Protein AF-D3VDU5-F1 (afdb_monomer_lite)

Secondary structure (DSSP, 8-state):
-PPEEE-HHHHTT--TT--HHHHHHHHHHHHHHHTT---HHHHHHHTSS---EEPPPSBTTEEEEEEESSSS-EEEEEEETTEEEEEEES---

Structure (mmCIF, N/CA/C/O backbone):
data_AF-D3VDU5-F1
#
_entry.id   AF-D3VDU5-F1
#
loop_
_atom_site.group_PDB
_atom_site.id
_atom_site.type_symbol
_atom_site.label_atom_id
_atom_site.label_alt_id
_atom_site.label_comp_id
_atom_site.label_asym_id
_atom_site.label_entity_id
_atom_site.label_seq_id
_atom_site.pdbx_PDB_ins_code
_atom_site.Cartn_x
_atom_site.Cartn_y
_atom_site.Cartn_z
_atom_site.occupancy
_atom_site.B_iso_or_equiv
_atom_site.auth_seq_id
_atom_site.auth_comp_id
_atom_site.auth_asym_id
_atom_site.auth_atom_id
_atom_site.pdbx_PDB_model_num
ATOM 1 N N . MET A 1 1 ? -6.255 -4.024 17.433 1.00 54.62 1 MET A N 1
ATOM 2 C CA . MET A 1 1 ? -7.092 -4.492 16.308 1.00 54.62 1 MET A CA 1
ATOM 3 C C . MET A 1 1 ? -6.169 -4.614 15.112 1.00 54.62 1 MET A C 1
ATOM 5 O O . MET A 1 1 ? -5.351 -3.721 14.944 1.00 54.62 1 MET A O 1
ATOM 9 N N . ALA A 1 2 ? -6.197 -5.734 14.389 1.00 73.62 2 ALA A N 1
ATOM 10 C CA . ALA A 1 2 ? -5.351 -5.921 13.211 1.00 73.62 2 ALA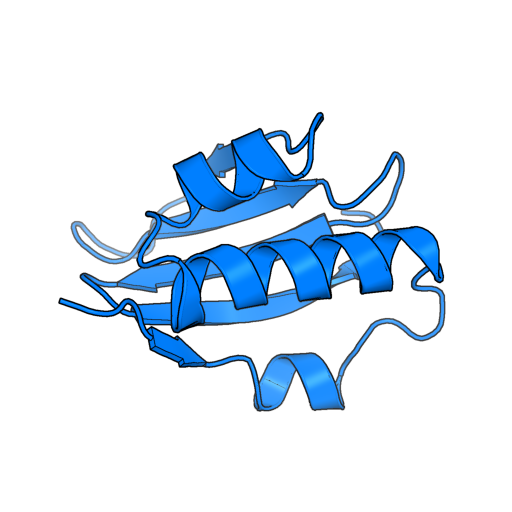 A CA 1
ATOM 11 C C . ALA A 1 2 ? -6.082 -5.368 11.984 1.00 73.62 2 ALA A C 1
ATOM 13 O O . ALA A 1 2 ? -7.276 -5.616 11.827 1.00 73.62 2 ALA A O 1
ATOM 14 N N . TRP A 1 3 ? -5.370 -4.614 11.154 1.00 86.38 3 TRP A N 1
ATOM 15 C CA . TRP A 1 3 ? -5.877 -4.138 9.874 1.00 86.38 3 TRP A CA 1
ATOM 16 C C . TRP A 1 3 ? -5.988 -5.305 8.891 1.00 86.38 3 TRP A C 1
ATOM 18 O O . TRP A 1 3 ? -5.098 -6.157 8.823 1.00 86.38 3 TRP A O 1
ATOM 28 N N . GLU A 1 4 ? -7.061 -5.337 8.105 1.00 91.06 4 GLU A N 1
ATOM 29 C CA . GLU A 1 4 ? -7.233 -6.326 7.043 1.00 91.06 4 GLU A CA 1
ATOM 30 C C . GLU A 1 4 ? -6.749 -5.758 5.706 1.00 91.06 4 GLU A C 1
ATOM 32 O O . GLU A 1 4 ? -6.966 -4.589 5.394 1.00 91.06 4 GLU A O 1
ATOM 37 N N . VAL A 1 5 ? -6.106 -6.595 4.893 1.00 93.88 5 VAL A N 1
ATOM 38 C CA . VAL A 1 5 ? -5.739 -6.249 3.514 1.00 93.88 5 VAL A CA 1
ATOM 39 C C . VAL A 1 5 ? -6.387 -7.263 2.582 1.00 93.88 5 VAL A C 1
ATOM 41 O O . VAL A 1 5 ? -6.007 -8.437 2.606 1.00 93.88 5 VAL A O 1
ATOM 44 N N . ASP A 1 6 ? -7.329 -6.815 1.756 1.00 94.44 6 ASP A N 1
ATOM 45 C CA . ASP A 1 6 ? -7.884 -7.582 0.643 1.00 94.44 6 ASP A CA 1
ATOM 46 C C . ASP A 1 6 ? -7.175 -7.191 -0.657 1.00 94.44 6 ASP A C 1
ATOM 48 O O . ASP A 1 6 ? -7.484 -6.185 -1.299 1.00 94.44 6 ASP A O 1
ATOM 52 N N . ASP A 1 7 ? -6.193 -8.003 -1.039 1.00 93.25 7 ASP A N 1
ATOM 53 C CA . ASP A 1 7 ? -5.396 -7.842 -2.251 1.00 93.25 7 ASP A CA 1
ATOM 54 C C . ASP A 1 7 ? -5.533 -9.007 -3.233 1.00 93.25 7 ASP A C 1
ATOM 56 O O . ASP A 1 7 ? -4.876 -9.030 -4.274 1.00 93.25 7 ASP A O 1
ATOM 60 N N . LYS A 1 8 ? -6.433 -9.963 -2.969 1.00 91.50 8 LYS A N 1
ATOM 61 C CA . LYS A 1 8 ? -6.554 -11.201 -3.761 1.00 91.50 8 LYS A CA 1
ATOM 62 C C . LYS A 1 8 ? -6.808 -10.927 -5.239 1.00 91.50 8 LYS A C 1
ATOM 64 O O . LYS A 1 8 ? -6.334 -11.665 -6.102 1.00 91.50 8 LYS A O 1
ATOM 69 N N . LYS A 1 9 ? -7.597 -9.894 -5.538 1.00 87.56 9 LYS A N 1
ATOM 70 C CA . LYS A 1 9 ? -7.908 -9.496 -6.915 1.00 87.56 9 LYS A CA 1
ATOM 71 C C . LYS A 1 9 ? -6.735 -8.769 -7.572 1.00 87.56 9 LYS A C 1
ATOM 73 O O . LYS A 1 9 ? -6.462 -9.033 -8.740 1.00 87.56 9 LYS A O 1
ATOM 78 N N . ALA A 1 10 ? -6.047 -7.902 -6.834 1.00 88.50 10 ALA A N 1
ATOM 79 C CA . ALA A 1 10 ? -4.904 -7.154 -7.341 1.00 88.50 10 ALA A CA 1
ATOM 80 C C . ALA A 1 10 ? -3.694 -8.063 -7.596 1.00 88.50 10 ALA A C 1
ATOM 82 O O . ALA A 1 10 ? -3.093 -7.971 -8.656 1.00 88.50 10 ALA A O 1
ATOM 83 N N . LEU A 1 11 ? -3.413 -9.021 -6.707 1.00 88.50 11 LEU A N 1
ATOM 84 C CA . LEU A 1 11 ? -2.345 -10.015 -6.884 1.00 88.50 11 LEU A CA 1
ATOM 85 C C . LEU A 1 11 ? -2.519 -10.861 -8.155 1.00 88.50 11 LEU A C 1
ATOM 87 O O . LEU A 1 11 ? -1.538 -11.240 -8.785 1.00 88.50 11 LEU A O 1
ATOM 91 N N . LYS A 1 12 ? -3.765 -11.143 -8.559 1.00 87.44 12 LYS A N 1
ATOM 92 C CA . LYS A 1 12 ? -4.065 -11.858 -9.814 1.00 87.44 12 LYS A CA 1
ATOM 93 C C . LYS A 1 12 ? -3.841 -11.012 -11.068 1.00 87.44 12 LYS A C 1
ATOM 95 O O . LYS A 1 12 ? -3.750 -11.576 -12.151 1.00 87.44 12 LYS A O 1
ATOM 100 N N . ASN A 1 13 ? -3.812 -9.690 -10.924 1.00 86.88 13 ASN A N 1
ATOM 101 C CA . ASN A 1 13 ? -3.702 -8.724 -12.016 1.00 86.88 13 ASN A CA 1
ATOM 102 C C . ASN A 1 13 ? -2.541 -7.748 -11.758 1.00 86.88 13 ASN A C 1
ATOM 104 O O . ASN A 1 13 ? -2.666 -6.559 -12.043 1.00 86.88 13 ASN A O 1
ATOM 108 N N . ILE A 1 14 ? -1.446 -8.240 -11.166 1.00 85.88 14 ILE A N 1
ATOM 109 C CA . ILE A 1 14 ? -0.214 -7.461 -11.005 1.00 85.88 14 ILE A CA 1
ATOM 110 C C . ILE A 1 14 ? 0.287 -7.040 -12.387 1.00 85.88 14 ILE A C 1
ATOM 112 O O . ILE A 1 14 ? 0.242 -7.832 -13.333 1.00 85.88 14 ILE A O 1
ATOM 116 N N . ASP A 1 15 ? 0.771 -5.802 -12.492 1.00 84.31 15 ASP A N 1
ATOM 117 C CA . ASP A 1 15 ? 1.402 -5.324 -13.717 1.00 84.31 15 ASP A CA 1
ATOM 118 C C . ASP A 1 15 ? 2.619 -6.209 -14.071 1.00 84.31 15 ASP A C 1
ATOM 120 O O . ASP A 1 15 ? 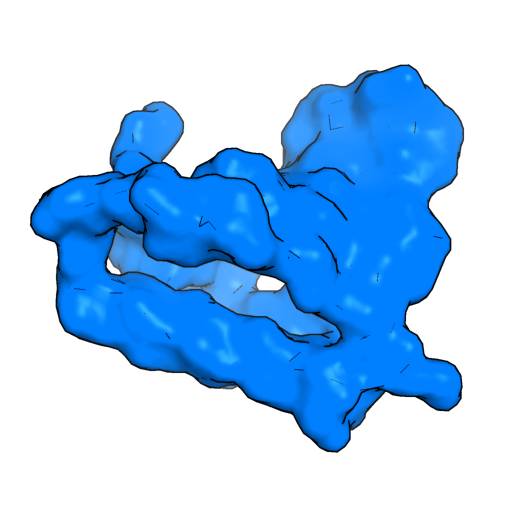3.497 -6.406 -13.226 1.00 84.31 15 ASP A O 1
ATOM 124 N N . PRO A 1 16 ? 2.703 -6.766 -15.295 1.00 82.50 16 PRO A N 1
ATOM 125 C CA . PRO A 1 16 ? 3.798 -7.658 -15.677 1.00 82.50 16 PRO A CA 1
ATOM 126 C C . PRO A 1 16 ? 5.161 -6.950 -15.758 1.00 82.50 16 PRO A C 1
ATOM 128 O O . PRO A 1 16 ? 6.189 -7.622 -15.775 1.00 82.50 16 PRO A O 1
ATOM 131 N N . GLY A 1 17 ? 5.181 -5.616 -15.825 1.00 83.56 17 GLY A N 1
ATOM 132 C CA . GLY A 1 17 ? 6.377 -4.780 -15.782 1.00 83.56 17 GLY A CA 1
ATOM 133 C C . GLY A 1 17 ? 6.769 -4.319 -14.375 1.00 83.56 17 GLY A C 1
ATOM 134 O O . GLY A 1 17 ? 7.735 -3.564 -14.251 1.00 83.56 17 GLY A O 1
ATOM 135 N N . LEU A 1 18 ? 6.057 -4.755 -13.327 1.00 86.25 18 LEU A N 1
ATOM 136 C CA . LEU A 1 18 ? 6.367 -4.415 -11.939 1.00 86.25 18 LEU A CA 1
ATOM 137 C C . LEU A 1 18 ? 7.793 -4.858 -11.588 1.00 86.25 18 LEU A C 1
ATOM 139 O O . LEU A 1 18 ? 8.136 -6.039 -11.663 1.00 86.25 18 LEU A O 1
ATOM 143 N N . SER A 1 19 ? 8.625 -3.909 -11.163 1.00 88.62 19 SER A N 1
ATOM 144 C CA . SER A 1 19 ? 9.997 -4.225 -10.757 1.00 88.62 19 SER A CA 1
ATOM 145 C C . SER A 1 19 ? 10.046 -5.076 -9.481 1.00 88.62 19 SER A C 1
ATOM 147 O O . SER A 1 19 ? 9.184 -4.975 -8.604 1.00 88.62 19 SER A O 1
ATOM 149 N N . GLU A 1 20 ? 11.120 -5.850 -9.316 1.00 89.50 20 GLU A N 1
ATOM 150 C CA . GLU A 1 20 ? 11.343 -6.651 -8.105 1.00 89.50 20 GLU A CA 1
ATOM 151 C C . GLU A 1 20 ? 11.376 -5.779 -6.840 1.00 89.50 20 GLU A C 1
ATOM 153 O O . GLU A 1 20 ? 10.744 -6.107 -5.838 1.00 89.50 20 GLU A O 1
ATOM 158 N N . THR A 1 21 ? 12.011 -4.605 -6.904 1.00 89.56 21 THR A N 1
ATOM 159 C CA . THR A 1 21 ? 12.022 -3.635 -5.799 1.00 89.56 21 THR A CA 1
ATOM 160 C C . THR A 1 21 ? 10.617 -3.156 -5.433 1.00 89.56 21 THR A C 1
ATOM 162 O O . THR A 1 21 ? 10.294 -3.058 -4.250 1.00 89.56 21 THR A O 1
ATOM 165 N N . ALA A 1 22 ? 9.756 -2.888 -6.420 1.00 90.50 22 ALA A N 1
ATOM 166 C CA . ALA A 1 22 ? 8.379 -2.486 -6.147 1.00 90.50 22 ALA A CA 1
ATOM 167 C C . ALA A 1 22 ? 7.581 -3.617 -5.488 1.00 90.50 22 ALA A C 1
ATOM 169 O O . ALA A 1 22 ? 6.830 -3.363 -4.546 1.00 90.50 22 ALA A O 1
ATOM 170 N N . LEU A 1 23 ? 7.790 -4.863 -5.920 1.00 91.25 23 LEU A N 1
ATOM 171 C CA . LEU A 1 23 ? 7.177 -6.032 -5.294 1.00 91.25 23 LEU A CA 1
ATOM 172 C C . LEU A 1 23 ? 7.658 -6.227 -3.845 1.00 91.25 23 LEU A C 1
ATOM 174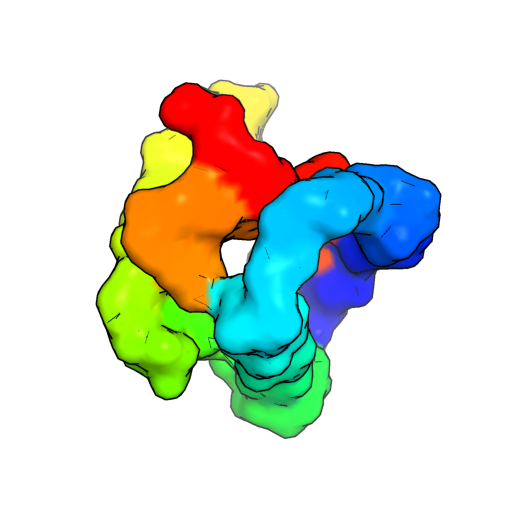 O O . LEU A 1 23 ? 6.845 -6.484 -2.958 1.00 91.25 23 LEU A O 1
ATOM 178 N N . MET A 1 24 ? 8.956 -6.056 -3.573 1.00 92.56 24 MET A N 1
ATOM 179 C CA . MET A 1 24 ? 9.509 -6.117 -2.213 1.00 92.56 24 MET A CA 1
ATOM 180 C C . MET A 1 24 ? 8.923 -5.031 -1.302 1.00 92.56 24 MET A C 1
ATOM 182 O O . MET A 1 24 ? 8.548 -5.316 -0.161 1.00 92.56 24 MET A O 1
ATOM 186 N N . ASN A 1 25 ? 8.791 -3.804 -1.810 1.00 93.31 25 ASN A N 1
ATOM 187 C CA . ASN A 1 25 ? 8.192 -2.694 -1.071 1.00 93.31 25 ASN A CA 1
ATOM 188 C C . ASN A 1 25 ? 6.697 -2.919 -0.827 1.00 93.31 25 ASN A C 1
ATOM 190 O O . ASN A 1 25 ? 6.221 -2.691 0.283 1.00 93.31 25 ASN A O 1
ATOM 194 N N . TYR A 1 26 ? 5.969 -3.450 -1.813 1.00 93.88 26 TYR A N 1
ATOM 195 C CA . TYR A 1 26 ? 4.568 -3.837 -1.646 1.00 93.88 26 TYR A CA 1
ATOM 196 C C . TYR A 1 26 ? 4.406 -4.907 -0.559 1.00 93.88 26 TYR A C 1
ATOM 198 O O . TYR A 1 26 ? 3.597 -4.749 0.354 1.00 93.88 26 TYR A O 1
ATOM 206 N N . ASN A 1 27 ? 5.219 -5.964 -0.601 1.00 93.81 27 ASN A N 1
ATOM 207 C CA . ASN A 1 27 ? 5.182 -7.026 0.404 1.00 93.81 27 ASN A CA 1
ATOM 208 C C . ASN A 1 27 ? 5.509 -6.496 1.807 1.00 93.81 27 ASN A C 1
ATOM 210 O O . ASN A 1 27 ? 4.840 -6.862 2.773 1.00 93.81 27 ASN A O 1
ATOM 214 N N . SER A 1 28 ? 6.492 -5.600 1.917 1.00 94.19 28 SER A N 1
ATOM 215 C CA . SER A 1 28 ? 6.850 -4.944 3.181 1.00 94.19 28 SER A CA 1
ATOM 216 C C . SER A 1 28 ? 5.698 -4.095 3.718 1.00 94.19 28 SER A C 1
ATOM 218 O O . SER A 1 28 ? 5.358 -4.189 4.897 1.00 94.19 28 SER A O 1
ATOM 220 N N . TRP A 1 29 ? 5.037 -3.332 2.846 1.00 94.31 29 TRP A N 1
ATOM 221 C CA . TRP A 1 29 ? 3.866 -2.532 3.192 1.00 94.31 29 TRP A CA 1
ATOM 222 C C . TRP A 1 29 ? 2.711 -3.399 3.714 1.00 94.31 29 TRP A C 1
ATOM 224 O O . TRP A 1 29 ? 2.206 -3.159 4.810 1.00 94.31 29 TRP A O 1
ATOM 234 N N . VAL A 1 30 ? 2.345 -4.464 2.993 1.00 94.38 30 VAL A N 1
ATOM 235 C CA . VAL A 1 30 ? 1.284 -5.395 3.416 1.00 94.38 30 VAL A CA 1
ATOM 236 C C . VAL A 1 30 ? 1.638 -6.099 4.728 1.00 94.38 30 VAL A C 1
ATOM 238 O O . VAL A 1 30 ? 0.776 -6.257 5.595 1.00 94.38 30 VAL A O 1
ATOM 241 N N . ASN A 1 31 ? 2.897 -6.504 4.907 1.00 93.69 31 ASN A N 1
ATOM 242 C CA . ASN A 1 31 ? 3.370 -7.142 6.134 1.00 93.69 31 ASN A CA 1
ATOM 243 C C . ASN A 1 31 ? 3.263 -6.202 7.346 1.00 93.69 31 ASN A C 1
ATOM 245 O O . ASN A 1 31 ? 2.784 -6.608 8.404 1.00 93.69 31 ASN A O 1
ATOM 249 N N . ASN A 1 32 ? 3.644 -4.936 7.178 1.00 93.00 32 ASN A N 1
ATOM 250 C CA . ASN A 1 32 ? 3.539 -3.911 8.215 1.00 93.00 32 ASN A CA 1
ATOM 251 C C . ASN A 1 32 ? 2.084 -3.653 8.645 1.00 93.00 32 ASN A C 1
ATOM 253 O O . ASN A 1 32 ? 1.826 -3.408 9.822 1.00 93.00 32 ASN A O 1
ATOM 257 N N . ILE A 1 33 ? 1.129 -3.775 7.722 1.00 93.19 33 ILE A N 1
ATOM 258 C CA . ILE A 1 33 ? -0.303 -3.650 8.023 1.00 93.19 33 ILE A CA 1
ATOM 259 C C . ILE A 1 33 ? -0.819 -4.906 8.742 1.00 93.19 33 ILE A C 1
ATOM 261 O O . ILE A 1 33 ? -1.319 -4.819 9.863 1.00 93.19 33 ILE A O 1
ATOM 265 N N . ARG A 1 34 ? -0.667 -6.086 8.122 1.00 92.12 34 ARG A N 1
ATOM 266 C CA . ARG A 1 34 ? -1.241 -7.353 8.618 1.00 92.12 34 ARG A CA 1
ATOM 267 C C . ARG A 1 34 ? -0.612 -7.813 9.934 1.00 92.12 34 ARG A C 1
ATOM 269 O O . ARG A 1 34 ? -1.326 -8.210 10.848 1.00 92.12 34 ARG A O 1
ATOM 276 N N . ASN A 1 35 ? 0.718 -7.770 10.018 1.00 89.12 35 ASN A N 1
ATOM 277 C CA . ASN A 1 35 ? 1.480 -8.314 11.145 1.00 89.12 35 ASN A CA 1
ATOM 278 C C . ASN A 1 35 ? 1.964 -7.223 12.104 1.00 89.12 35 ASN A C 1
ATOM 280 O O . ASN A 1 35 ? 2.054 -7.464 13.304 1.00 89.12 35 ASN A O 1
ATOM 284 N N . GLY A 1 36 ? 2.261 -6.026 11.588 1.00 85.38 36 GLY A N 1
ATOM 285 C CA . GLY A 1 36 ? 2.661 -4.882 12.413 1.00 85.38 36 GLY A CA 1
ATOM 286 C C . GLY A 1 36 ? 1.485 -4.121 13.028 1.00 85.38 36 GLY A C 1
ATOM 287 O O . GLY A 1 36 ? 1.683 -3.368 13.978 1.00 85.38 36 GLY A O 1
ATOM 288 N N . GLY A 1 37 ? 0.263 -4.306 12.512 1.00 88.06 37 GLY A N 1
ATOM 289 C CA . GLY A 1 37 ? -0.915 -3.561 12.959 1.00 88.06 37 GLY A CA 1
ATOM 290 C C . GLY A 1 37 ? -0.846 -2.064 12.645 1.00 88.06 37 GLY A C 1
ATOM 291 O O . GLY A 1 37 ? -1.595 -1.290 13.242 1.00 88.06 37 GLY A O 1
ATOM 292 N N . LEU A 1 38 ? 0.048 -1.655 11.739 1.00 91.00 38 LEU A N 1
ATOM 293 C CA . LEU A 1 38 ? 0.240 -0.256 11.375 1.00 91.00 38 LEU A CA 1
ATOM 294 C C . LEU A 1 38 ? -0.904 0.242 10.494 1.00 91.00 38 LEU A C 1
ATOM 296 O O . LEU A 1 38 ? -1.400 -0.484 9.627 1.00 91.00 38 LEU A O 1
ATOM 300 N N . HIS A 1 39 ? -1.269 1.514 10.664 1.00 91.12 39 HIS A N 1
ATOM 301 C CA . HIS A 1 39 ? -2.162 2.171 9.719 1.00 91.12 39 HIS A CA 1
ATOM 302 C C . HIS A 1 39 ? -1.502 2.192 8.322 1.00 91.12 39 HIS A C 1
ATOM 304 O O . HIS A 1 39 ? -0.287 2.387 8.226 1.00 91.12 39 HIS A O 1
ATOM 310 N N . PRO A 1 40 ? -2.252 2.078 7.208 1.00 90.75 40 PRO A N 1
ATOM 311 C CA . PRO A 1 40 ? -1.676 2.010 5.855 1.00 90.75 40 PRO A CA 1
ATOM 312 C C . PRO A 1 40 ? -0.753 3.175 5.491 1.00 90.75 40 PRO A C 1
ATOM 314 O O . PRO A 1 40 ? 0.194 3.004 4.726 1.00 90.75 40 PRO A O 1
ATOM 317 N N . LYS A 1 41 ? -1.016 4.353 6.065 1.00 91.12 41 LYS A N 1
ATOM 318 C CA . LYS A 1 41 ? -0.138 5.528 5.986 1.00 91.12 41 LYS A CA 1
ATOM 319 C C . LYS A 1 41 ? 1.205 5.315 6.696 1.00 91.12 41 LYS A C 1
ATOM 321 O O . LYS A 1 41 ? 2.236 5.568 6.091 1.00 91.12 41 LYS A O 1
ATOM 326 N N . GLU A 1 42 ? 1.199 4.829 7.934 1.00 91.44 42 GLU A N 1
ATOM 327 C CA . GLU A 1 42 ? 2.427 4.572 8.705 1.00 91.44 42 GLU A CA 1
ATOM 328 C C . GLU A 1 42 ? 3.240 3.439 8.067 1.00 91.44 42 GLU A C 1
ATOM 330 O O . GLU A 1 42 ? 4.458 3.524 7.932 1.00 91.44 42 GLU A O 1
ATOM 335 N N . ALA A 1 43 ? 2.557 2.394 7.590 1.00 92.00 43 ALA A N 1
ATOM 336 C CA . ALA A 1 43 ? 3.185 1.317 6.834 1.00 92.00 43 ALA A CA 1
ATOM 337 C C . ALA A 1 43 ? 3.847 1.826 5.543 1.00 92.00 43 ALA A C 1
ATOM 339 O O . ALA A 1 43 ? 4.870 1.282 5.131 1.00 92.00 43 ALA A O 1
ATOM 340 N N . ALA A 1 44 ? 3.263 2.842 4.897 1.00 91.19 44 ALA A N 1
ATOM 341 C CA . ALA A 1 44 ? 3.825 3.477 3.710 1.00 91.19 44 ALA A CA 1
ATOM 342 C C . ALA A 1 44 ? 5.073 4.303 4.074 1.00 91.19 44 ALA A C 1
ATOM 344 O O . ALA A 1 44 ? 6.117 4.151 3.453 1.00 91.19 44 ALA A O 1
ATOM 345 N N . GLU A 1 45 ? 5.014 5.104 5.137 1.00 89.94 45 GLU A N 1
ATOM 346 C CA . GLU A 1 45 ? 6.179 5.849 5.642 1.00 89.94 45 GLU A CA 1
ATOM 347 C C . GLU A 1 45 ? 7.347 4.907 6.008 1.00 89.94 45 GLU A C 1
ATOM 349 O O . GLU A 1 45 ? 8.509 5.237 5.775 1.00 89.94 45 GLU A O 1
ATOM 354 N N . ALA A 1 46 ? 7.051 3.695 6.492 1.00 89.12 46 ALA A N 1
ATOM 355 C CA . ALA A 1 46 ? 8.057 2.685 6.826 1.00 89.12 46 ALA A CA 1
ATOM 356 C C . ALA A 1 46 ? 8.793 2.082 5.612 1.00 89.12 46 ALA A C 1
ATOM 358 O O . ALA A 1 46 ? 9.920 1.612 5.771 1.00 89.12 46 ALA A O 1
ATOM 359 N N . ILE A 1 47 ? 8.198 2.087 4.411 1.00 88.06 47 ILE A N 1
ATOM 360 C CA . ILE A 1 47 ? 8.884 1.636 3.182 1.00 88.06 47 ILE A CA 1
ATOM 361 C C . ILE A 1 47 ? 9.706 2.759 2.517 1.00 88.06 47 ILE A C 1
ATOM 363 O O . ILE A 1 47 ? 10.405 2.503 1.538 1.00 88.06 47 ILE A O 1
ATOM 367 N N . GLY A 1 48 ? 9.663 3.990 3.048 1.00 81.00 48 GLY A N 1
ATOM 368 C CA . GLY A 1 48 ? 10.487 5.119 2.602 1.00 81.00 48 GLY A CA 1
ATOM 369 C C . GLY A 1 48 ? 9.705 6.195 1.843 1.00 81.00 48 GLY A C 1
ATOM 370 O O . GLY A 1 48 ? 8.764 6.767 2.386 1.00 81.00 48 GLY A O 1
ATOM 371 N N . ASP A 1 49 ? 10.101 6.498 0.596 1.00 69.94 49 ASP A N 1
ATOM 372 C CA . ASP A 1 49 ? 9.506 7.534 -0.289 1.00 69.94 49 ASP A CA 1
ATOM 373 C C . ASP A 1 49 ? 8.097 7.157 -0.801 1.00 69.94 49 ASP A C 1
ATOM 375 O O . ASP A 1 49 ? 7.739 7.328 -1.972 1.00 69.94 49 ASP A O 1
ATOM 379 N N . ALA A 1 50 ? 7.272 6.592 0.073 1.00 69.62 50 ALA A N 1
ATOM 380 C CA . ALA A 1 50 ? 5.893 6.300 -0.230 1.00 69.62 50 ALA A CA 1
ATOM 381 C C . ALA A 1 50 ? 5.101 7.601 -0.171 1.00 69.62 50 ALA A C 1
ATOM 383 O O . ALA A 1 50 ? 4.595 8.029 0.865 1.00 69.62 50 ALA A O 1
ATOM 384 N N . ASN A 1 51 ? 4.998 8.254 -1.322 1.00 82.19 51 ASN A N 1
ATOM 385 C CA . ASN A 1 51 ? 4.134 9.409 -1.494 1.00 82.19 51 ASN A CA 1
ATOM 386 C C . ASN A 1 51 ? 2.667 8.991 -1.286 1.00 82.19 51 ASN A C 1
ATOM 388 O O . ASN A 1 51 ? 2.017 8.514 -2.215 1.00 82.19 51 ASN A O 1
ATOM 392 N N . TYR A 1 52 ? 2.173 9.123 -0.051 1.00 86.06 52 TYR A N 1
ATOM 393 C CA . TYR A 1 52 ? 0.805 8.794 0.335 1.00 86.06 52 TYR A CA 1
ATOM 394 C C . TYR A 1 52 ? -0.152 9.876 -0.161 1.00 86.06 52 TYR A C 1
ATOM 396 O O . TYR A 1 52 ? -0.308 10.938 0.450 1.00 86.06 52 TYR A O 1
ATOM 404 N N . LYS A 1 53 ? -0.819 9.601 -1.281 1.00 87.81 53 LYS A N 1
ATOM 405 C CA . LYS A 1 53 ? -1.707 10.549 -1.947 1.00 87.81 53 LYS A CA 1
ATOM 406 C C . LYS A 1 53 ? -3.156 10.103 -1.842 1.00 87.81 53 LYS A C 1
ATOM 408 O O . LYS A 1 53 ? -3.527 8.998 -2.221 1.00 87.81 53 LYS A O 1
ATOM 413 N N . ARG A 1 54 ? -4.011 11.008 -1.368 1.00 86.62 54 ARG A N 1
ATOM 414 C CA . ARG A 1 54 ? -5.464 10.825 -1.391 1.00 86.62 54 ARG A CA 1
ATOM 415 C C . ARG A 1 54 ? -6.015 11.152 -2.777 1.00 86.62 54 ARG A C 1
ATOM 417 O O . ARG A 1 54 ? -5.764 12.235 -3.304 1.00 86.62 54 ARG A O 1
ATOM 424 N N . MET A 1 55 ? -6.794 10.233 -3.333 1.00 84.00 55 MET A N 1
ATOM 425 C CA . MET A 1 55 ? -7.521 10.403 -4.592 1.00 84.00 55 MET A CA 1
ATOM 426 C C . MET A 1 55 ? -8.953 10.903 -4.322 1.00 84.00 55 MET A C 1
ATOM 428 O O . MET A 1 55 ? -9.374 11.046 -3.169 1.00 84.00 55 MET A O 1
ATOM 432 N N . LYS A 1 56 ? -9.717 11.231 -5.377 1.00 71.75 56 LYS A N 1
ATOM 433 C CA . LYS A 1 56 ? -11.116 11.683 -5.232 1.00 71.75 56 LYS A CA 1
ATOM 434 C C . LYS A 1 56 ? -11.945 10.614 -4.501 1.00 71.75 56 LYS A C 1
ATOM 436 O O . LYS A 1 56 ? -11.903 9.444 -4.857 1.00 71.75 56 LYS A O 1
ATOM 441 N N . GLY A 1 57 ? -12.676 11.024 -3.462 1.00 62.72 57 GLY A N 1
ATOM 442 C CA . GLY A 1 57 ? -13.441 10.114 -2.604 1.00 62.72 57 GLY A CA 1
ATOM 443 C C . GLY A 1 57 ? -14.810 9.748 -3.176 1.00 62.72 57 GLY A C 1
ATOM 444 O O . GLY A 1 57 ? -15.512 10.609 -3.703 1.00 62.72 57 GLY A O 1
ATOM 445 N N . THR A 1 58 ? -15.199 8.483 -3.016 1.00 62.06 58 THR A N 1
ATOM 446 C CA . THR A 1 58 ? -16.493 7.921 -3.439 1.00 62.06 58 THR A CA 1
ATOM 447 C C . THR A 1 58 ? -17.563 7.958 -2.335 1.00 62.06 58 THR A C 1
ATOM 449 O O . THR A 1 58 ? -18.739 7.773 -2.636 1.00 62.06 58 THR A O 1
ATOM 452 N N . SER A 1 59 ? -17.214 8.250 -1.070 1.00 65.44 59 SER A N 1
ATOM 453 C CA . SER A 1 59 ? -18.152 8.580 0.032 1.00 65.44 59 SER A CA 1
ATOM 454 C C . SER A 1 59 ? -17.417 9.044 1.305 1.00 65.44 59 SER A C 1
ATOM 456 O O . SER A 1 59 ? -16.198 8.929 1.386 1.00 65.44 59 SER A O 1
ATOM 458 N N . LYS A 1 60 ? -18.135 9.559 2.326 1.00 63.78 60 LYS A N 1
ATOM 459 C CA . LYS A 1 60 ? -17.546 10.112 3.578 1.00 63.78 60 LYS A CA 1
ATOM 460 C C . LYS A 1 60 ? -16.533 9.181 4.273 1.00 63.78 60 LYS A C 1
ATOM 462 O O . LYS A 1 60 ? -15.562 9.683 4.833 1.00 63.78 60 LYS A O 1
ATOM 467 N N . ASN A 1 61 ? -16.724 7.863 4.180 1.00 68.75 61 ASN A N 1
ATOM 468 C CA . ASN A 1 61 ? -15.904 6.856 4.870 1.00 68.75 61 ASN A CA 1
ATOM 469 C C . ASN A 1 61 ? -15.104 5.945 3.929 1.00 68.75 61 ASN A C 1
ATOM 471 O O . ASN A 1 61 ? -14.361 5.101 4.405 1.00 68.75 61 ASN A O 1
ATOM 475 N N . VAL A 1 62 ? -15.246 6.129 2.614 1.00 80.75 62 VAL A N 1
ATOM 476 C CA . VAL A 1 62 ? -14.595 5.299 1.596 1.00 80.75 62 VAL A CA 1
ATOM 477 C C . VAL A 1 62 ? -13.714 6.212 0.766 1.00 80.75 62 VAL A C 1
ATOM 479 O O . VAL A 1 62 ? -14.197 7.059 0.005 1.00 80.75 62 VAL A O 1
ATOM 482 N N . GLN A 1 63 ? -12.409 6.092 0.976 1.00 87.00 63 GLN A N 1
ATOM 483 C CA . GLN A 1 63 ? -11.429 6.985 0.376 1.00 87.00 63 GLN A CA 1
ATOM 484 C C . GLN A 1 63 ? -10.425 6.163 -0.413 1.00 87.00 63 GLN A C 1
ATOM 486 O O . GLN A 1 63 ? -9.825 5.228 0.111 1.00 87.00 63 GLN A O 1
ATOM 491 N N . GLN A 1 64 ? -10.255 6.521 -1.682 1.00 90.69 64 GLN A N 1
ATOM 492 C CA . GLN A 1 64 ? -9.209 5.946 -2.507 1.00 90.69 64 GLN A CA 1
ATOM 493 C C . GLN A 1 64 ? -7.893 6.673 -2.238 1.00 90.69 64 GLN A C 1
ATOM 495 O O . GLN A 1 64 ? -7.845 7.903 -2.138 1.00 90.69 64 GLN A O 1
ATOM 500 N N . PHE A 1 65 ? -6.827 5.898 -2.146 1.00 91.50 65 PHE A N 1
ATOM 501 C CA . PHE A 1 65 ? -5.468 6.349 -1.9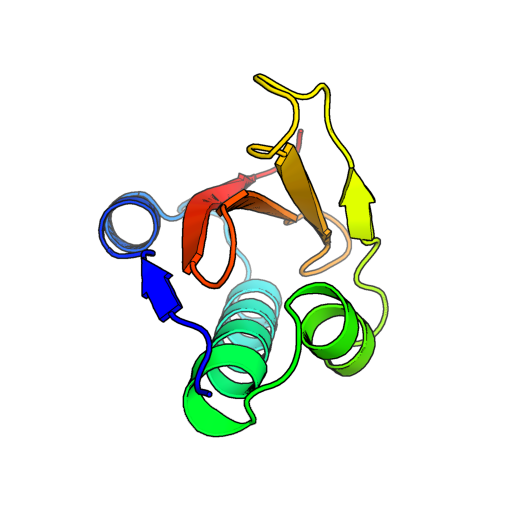39 1.00 91.50 65 PHE A CA 1
ATOM 502 C C . PHE A 1 65 ? -4.536 5.681 -2.941 1.00 91.50 65 PHE A C 1
ATOM 504 O O . PHE A 1 65 ? -4.867 4.684 -3.592 1.00 91.50 65 PHE A O 1
ATOM 511 N N . GLU A 1 66 ? -3.360 6.267 -3.062 1.00 92.12 66 GLU A N 1
ATOM 512 C CA . GLU A 1 66 ? -2.257 5.745 -3.838 1.00 92.12 66 GLU A CA 1
ATOM 513 C C . GLU A 1 66 ? -0.972 5.945 -3.041 1.00 92.12 66 GLU A C 1
ATOM 515 O O . GLU A 1 66 ? -0.778 7.002 -2.434 1.00 92.12 66 GLU A O 1
ATOM 520 N N . ILE A 1 67 ? -0.108 4.934 -3.030 1.00 92.50 67 ILE A N 1
ATOM 521 C CA . ILE A 1 67 ? 1.253 5.059 -2.509 1.00 92.50 67 ILE A CA 1
ATOM 522 C C . ILE A 1 67 ? 2.249 4.676 -3.593 1.00 92.50 67 ILE A C 1
ATOM 524 O O . ILE A 1 67 ? 2.005 3.808 -4.435 1.00 92.50 67 ILE A O 1
ATOM 528 N N . ARG A 1 68 ? 3.397 5.337 -3.544 1.00 91.56 68 ARG A N 1
ATOM 529 C CA . ARG A 1 68 ? 4.537 5.036 -4.392 1.00 91.56 68 ARG A CA 1
ATOM 530 C C . ARG A 1 68 ? 5.278 3.805 -3.861 1.00 91.56 68 ARG A C 1
ATOM 532 O O . ARG A 1 68 ? 5.617 3.765 -2.683 1.00 91.56 68 ARG A O 1
ATOM 5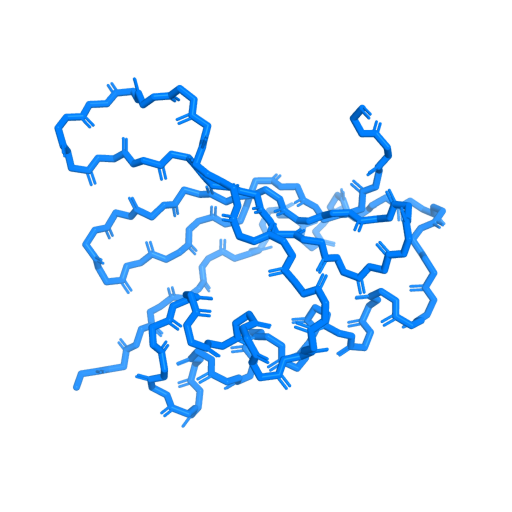39 N N . LEU A 1 69 ? 5.539 2.829 -4.731 1.00 90.38 69 LEU A N 1
ATOM 540 C CA . LEU A 1 69 ? 6.374 1.664 -4.420 1.00 90.38 69 LEU A CA 1
ATOM 541 C C . LEU A 1 69 ? 7.833 1.898 -4.834 1.00 90.38 69 LEU A C 1
ATOM 543 O O . LEU A 1 69 ? 8.742 1.449 -4.148 1.00 90.38 69 LEU A O 1
ATOM 547 N N . ASN A 1 70 ? 8.068 2.608 -5.940 1.00 87.38 70 ASN A N 1
ATOM 548 C CA . ASN A 1 70 ? 9.385 3.077 -6.388 1.00 87.38 70 ASN A CA 1
ATOM 549 C C . ASN A 1 70 ? 9.210 4.330 -7.284 1.00 87.38 70 ASN A C 1
ATOM 551 O O . ASN A 1 70 ? 8.128 4.902 -7.345 1.00 87.38 70 ASN A O 1
ATOM 555 N N . GLY A 1 71 ? 10.230 4.763 -8.033 1.00 83.12 71 GLY A N 1
ATOM 556 C CA . GLY A 1 71 ? 10.118 5.931 -8.924 1.00 83.12 71 GLY A CA 1
ATOM 557 C C . GLY A 1 71 ? 8.918 5.925 -9.896 1.00 83.12 71 GLY A C 1
ATOM 558 O O . GLY A 1 71 ? 8.357 6.999 -10.147 1.00 83.12 71 GLY A O 1
ATOM 559 N N . SER A 1 72 ? 8.489 4.743 -10.352 1.00 83.88 72 SER A N 1
ATOM 560 C CA . SER A 1 72 ? 7.540 4.540 -11.460 1.00 83.88 72 SER A CA 1
ATOM 561 C C . SER A 1 72 ? 6.257 3.795 -11.056 1.00 83.88 72 SER A C 1
ATOM 563 O O . SER A 1 72 ? 5.170 4.140 -11.504 1.00 83.88 72 SER A O 1
ATOM 565 N N . ASP A 1 73 ? 6.374 2.803 -10.179 1.00 89.75 73 ASP A N 1
ATOM 566 C CA . ASP A 1 73 ? 5.325 1.891 -9.742 1.00 89.75 73 ASP A CA 1
ATOM 567 C C . ASP A 1 73 ? 4.572 2.433 -8.530 1.00 89.75 73 ASP A C 1
ATOM 569 O O . ASP A 1 73 ? 5.152 2.963 -7.570 1.00 89.75 73 ASP A O 1
ATOM 573 N N . ARG A 1 74 ? 3.254 2.240 -8.544 1.00 91.12 74 ARG A N 1
ATOM 574 C CA . ARG A 1 74 ? 2.358 2.635 -7.457 1.00 91.12 74 ARG A CA 1
ATOM 575 C C . ARG A 1 74 ? 1.397 1.509 -7.110 1.00 91.12 74 ARG A C 1
ATOM 577 O O . ARG A 1 74 ? 1.154 0.614 -7.913 1.00 91.12 74 ARG A O 1
ATOM 584 N N . VAL A 1 75 ? 0.830 1.568 -5.912 1.00 92.12 75 VAL A N 1
ATOM 585 C CA . VAL A 1 75 ? -0.332 0.755 -5.545 1.00 92.12 75 VAL A CA 1
ATOM 586 C C . VAL A 1 75 ? -1.491 1.681 -5.216 1.00 92.12 75 VAL A C 1
ATOM 588 O O . VAL A 1 75 ? -1.347 2.621 -4.431 1.00 92.12 75 VAL A O 1
ATOM 591 N N . SER A 1 76 ? -2.642 1.412 -5.829 1.00 92.19 76 SER A N 1
ATOM 592 C CA . SER A 1 76 ? -3.894 2.099 -5.522 1.00 92.19 76 SER A CA 1
ATOM 593 C C . SER A 1 76 ? -4.781 1.201 -4.676 1.00 92.19 76 SER A C 1
ATOM 595 O O . SER A 1 76 ? -4.924 0.008 -4.950 1.00 92.19 76 SER A O 1
ATOM 597 N N . PHE A 1 77 ? -5.390 1.776 -3.646 1.00 92.69 77 PHE A N 1
ATOM 598 C CA . PHE A 1 77 ? -6.246 1.053 -2.718 1.00 92.69 77 PHE A CA 1
ATOM 599 C C . PHE A 1 77 ? -7.381 1.931 -2.201 1.00 92.69 77 PHE A C 1
ATOM 601 O O . PHE A 1 77 ? -7.327 3.158 -2.257 1.00 92.69 77 PHE A O 1
ATOM 608 N N . ILE A 1 78 ? -8.420 1.290 -1.682 1.00 92.19 78 ILE A N 1
ATOM 609 C CA . ILE A 1 78 ? -9.504 1.927 -0.945 1.00 92.19 78 ILE A CA 1
ATOM 610 C C . ILE A 1 78 ? -9.315 1.614 0.530 1.00 92.19 78 ILE A C 1
ATOM 612 O O . ILE A 1 78 ? -9.107 0.462 0.902 1.00 92.19 78 ILE A O 1
ATOM 616 N N . LEU A 1 79 ? -9.417 2.645 1.359 1.00 90.19 79 LEU A N 1
ATOM 617 C CA . LEU A 1 79 ? -9.516 2.503 2.801 1.00 90.19 79 LEU A CA 1
ATOM 618 C C . LEU A 1 79 ? -10.986 2.615 3.204 1.00 90.19 79 LEU A C 1
ATOM 620 O O . LEU A 1 79 ? -11.615 3.649 2.949 1.00 90.19 79 LEU A O 1
ATOM 624 N N . ASP A 1 80 ? -11.513 1.565 3.826 1.00 89.12 80 ASP A N 1
ATOM 625 C CA . ASP A 1 80 ? -12.829 1.561 4.463 1.00 89.12 80 ASP A CA 1
ATOM 626 C C . ASP A 1 80 ? -12.690 1.017 5.886 1.00 89.12 80 ASP A C 1
ATOM 628 O O . ASP A 1 80 ? -12.441 -0.170 6.095 1.00 89.12 80 ASP A O 1
ATOM 632 N N . LYS A 1 81 ? -12.829 1.917 6.865 1.00 86.19 81 LYS A N 1
ATOM 633 C CA . LYS A 1 81 ? -12.597 1.646 8.292 1.00 86.19 81 LYS A CA 1
ATOM 634 C C . LYS A 1 81 ? -11.228 0.999 8.534 1.00 86.19 81 LYS A C 1
ATOM 636 O O . LYS A 1 81 ? -10.234 1.706 8.430 1.00 86.19 81 LYS A O 1
ATOM 641 N N . ASP A 1 82 ? -11.206 -0.304 8.814 1.00 88.19 82 ASP A N 1
ATOM 642 C CA . ASP A 1 82 ? -10.025 -1.094 9.175 1.00 88.19 82 ASP A CA 1
ATOM 643 C C . ASP A 1 82 ? -9.588 -2.056 8.050 1.00 88.19 82 ASP A C 1
ATOM 645 O O . ASP A 1 82 ? -8.699 -2.889 8.245 1.00 88.19 82 ASP A O 1
ATOM 649 N N . THR A 1 83 ? -10.207 -1.949 6.866 1.00 91.19 83 THR A N 1
ATOM 650 C CA . THR A 1 83 ? -9.917 -2.794 5.702 1.00 91.19 83 THR A CA 1
ATOM 651 C C . THR A 1 83 ? -9.317 -1.978 4.559 1.00 91.19 83 THR A C 1
ATOM 653 O O . THR A 1 83 ? -9.834 -0.934 4.148 1.00 91.19 83 THR A O 1
ATOM 656 N N . VAL A 1 84 ? -8.220 -2.497 4.013 1.00 93.50 84 VAL A N 1
ATOM 657 C CA . VAL A 1 84 ? -7.527 -1.997 2.827 1.00 93.50 84 VAL A CA 1
ATOM 658 C C . VAL A 1 84 ? -7.891 -2.874 1.639 1.00 93.50 84 VAL A C 1
ATOM 660 O O . VAL A 1 84 ? -7.457 -4.019 1.557 1.00 93.50 84 VAL A O 1
ATOM 663 N N . TYR A 1 85 ? -8.642 -2.333 0.687 1.00 93.75 85 TYR A N 1
ATOM 664 C CA . TYR A 1 85 ? -8.959 -3.019 -0.563 1.00 93.75 85 TYR A CA 1
ATOM 665 C C . TYR A 1 85 ? -7.987 -2.577 -1.649 1.00 93.75 85 TYR A C 1
ATOM 667 O O . TYR A 1 85 ? -8.072 -1.449 -2.140 1.00 93.75 85 TYR A O 1
ATOM 675 N N . VAL A 1 86 ? -7.060 -3.446 -2.041 1.00 94.12 86 VAL A N 1
ATOM 676 C CA . VAL A 1 86 ? -6.081 -3.131 -3.086 1.00 94.12 86 VAL A CA 1
ATOM 677 C C . VAL A 1 86 ? -6.747 -3.251 -4.456 1.00 94.12 86 VAL A C 1
ATOM 679 O O . VAL A 1 86 ? -7.287 -4.297 -4.818 1.00 94.12 86 VAL A O 1
ATOM 682 N N . LEU A 1 87 ? -6.717 -2.161 -5.222 1.00 91.44 87 LEU A N 1
ATOM 683 C CA . LEU A 1 87 ? -7.324 -2.076 -6.550 1.00 91.44 87 LEU A CA 1
ATOM 684 C C . LEU A 1 87 ? -6.345 -2.501 -7.645 1.00 91.44 87 LEU A C 1
ATOM 686 O O . LEU A 1 87 ? -6.721 -3.245 -8.549 1.00 91.44 87 LEU A O 1
ATOM 690 N N . GLN A 1 88 ? -5.105 -2.019 -7.559 1.00 90.69 88 GLN A N 1
ATOM 691 C CA . GLN A 1 88 ? -4.071 -2.208 -8.574 1.00 90.69 88 GLN A CA 1
ATOM 692 C C . GLN A 1 88 ? -2.683 -2.134 -7.935 1.00 90.69 88 GLN A C 1
ATOM 694 O O . GLN A 1 88 ? -2.454 -1.275 -7.084 1.00 90.69 88 GLN A O 1
ATOM 699 N N . ILE A 1 89 ? -1.771 -3.004 -8.377 1.00 91.81 89 ILE A N 1
ATOM 700 C CA . ILE A 1 89 ? -0.359 -3.040 -7.976 1.00 91.81 89 ILE A CA 1
ATOM 701 C C . ILE A 1 89 ? 0.490 -2.907 -9.243 1.00 91.81 89 ILE A C 1
ATOM 703 O O . ILE A 1 89 ? 0.416 -3.764 -10.125 1.00 91.81 89 ILE A O 1
ATOM 707 N N . GLY A 1 90 ? 1.307 -1.860 -9.308 1.00 83.94 90 GLY A N 1
ATOM 708 C CA . GLY A 1 90 ? 2.138 -1.556 -10.469 1.00 83.94 90 GLY A CA 1
ATOM 709 C C . GLY A 1 90 ? 1.429 -0.711 -11.521 1.00 83.94 90 GLY A C 1
ATOM 710 O O . GLY A 1 90 ? 0.199 -0.594 -11.541 1.00 83.94 90 GLY A O 1
ATOM 711 N N . GLY A 1 91 ? 2.241 -0.103 -12.383 1.00 72.81 91 GLY A N 1
ATOM 712 C CA . GLY A 1 91 ? 1.799 0.781 -13.457 1.00 72.81 91 GLY A CA 1
ATOM 713 C C . GLY A 1 91 ? 2.154 2.250 -13.215 1.00 72.81 91 GLY A C 1
ATOM 714 O O . GLY A 1 91 ? 2.182 2.738 -12.083 1.00 72.81 91 GLY A O 1
ATOM 715 N N . HIS A 1 92 ? 2.402 2.959 -14.317 1.00 57.84 92 HIS A N 1
ATOM 716 C CA . HIS A 1 92 ? 2.448 4.416 -14.357 1.00 57.84 92 HIS A CA 1
ATOM 717 C C . HIS A 1 92 ? 1.017 4.935 -14.518 1.00 57.84 92 HIS A C 1
ATOM 719 O O . HIS A 1 92 ? 0.372 4.642 -15.526 1.00 57.84 92 HIS A O 1
ATOM 725 N N . SER A 1 93 ? 0.526 5.713 -13.552 1.00 48.00 93 SER A N 1
ATOM 726 C CA . SER A 1 93 ? -0.562 6.652 -13.847 1.00 48.00 93 SER A CA 1
ATOM 727 C C . SER A 1 93 ? -0.032 7.875 -14.578 1.00 48.00 93 SER A C 1
ATOM 729 O O . SER A 1 93 ? 1.123 8.277 -14.305 1.00 48.00 93 SER A O 1
#

Sequence (93 aa):
MAWEVDDKKALKNIDPGLSETALMNYNSWVNNIRNGGLHPKEAAEAIGDANYKRMKGTSKNVQQFEIRLNGSDRVSFILDKDTVYVLQIGGHS

pLDDT: mean 86.15, std 9.63, range [48.0, 94.44]

Radius of gyration: 12.06 Å; chains: 1; bounding box: 30×24×32 Å

Organism: Xenorhabdus nematophila (strain ATCC 19061 / DSM 3370 / CCUG 14189 / LMG 1036 / NCIMB 9965 / AN6) (NCBI:txid406817)

Foldseek 3Di:
DAFAEACVVQVVVADPPQDPQLVVLVVQLNCCRGVVVDDSVVSLVVSP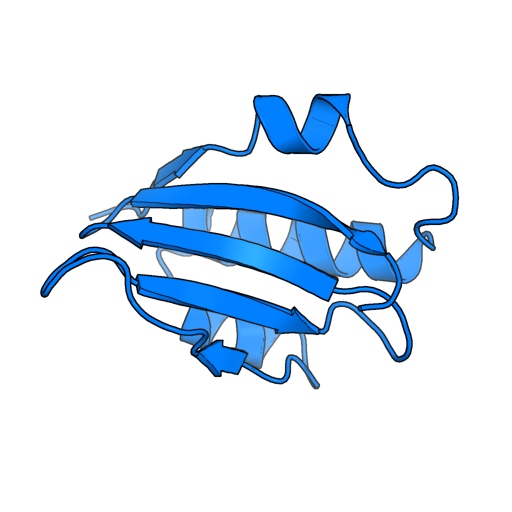QFPWAWDDAPDPQWTKIKTDSDPAWIWIWIDHPRYTYTDYTTGHD